Protein AF-A0A930DSC1-F1 (afdb_monomer)

Nearest PDB structures (foldseek):
  4rvc-assembly1_A  TM=8.702E-01  e=3.778E-07  Geobacillus kaustophilus GBlys
  8k1n-assembly1_D  TM=9.259E-01  e=4.477E-06  Mycobacterium tuberculosis H37Rv
  4p33-assembly1_A  TM=8.647E-01  e=2.172E-06  Escherichia coli K-12
  4hlu-assembly2_B  TM=7.152E-01  e=2.306E-06  Thermotoga maritima MSB8
  1ji0-assembly1_A  TM=7.770E-01  e=8.596E-05  Thermotoga maritima

Secondary structure (DSSP, 8-state):
-HHHHHHHHHHH-TTB-HHHHHHHHHHTT--TTS-GGG--HHHHHHHHHHHHHTB--SEEEEESTTTT--HHHHHHHHHHHHHHHHTT-EEEEE-S-GGGTTTT-SEEEEEETTEEEEEEEHHHHHHHH---HHHHHHHHHHHHT-

Foldseek 3Di:
DLQVVLVVLCVVAVQADSVQLVVLLVQVVHDSPDDLVPDDPQNNLSSVLSRQLRGPDQEGEEEASPPPHDPSSLVSSLVSVVVSVVVVHHYHYDHPPQVSPLVPDQWDFDDDPRDTQDIDGSCCCCPVVVDHPVRVNVVSVVVVVD

Mean predicted aligned error: 4.25 Å

Structure (mmCIF, N/CA/C/O backbone):
data_AF-A0A930DSC1-F1
#
_entry.id   AF-A0A930DSC1-F1
#
loop_
_atom_site.group_PDB
_atom_site.id
_atom_site.type_symbol
_atom_site.label_atom_id
_atom_site.label_alt_id
_atom_site.label_comp_id
_atom_site.label_asym_id
_atom_site.label_entity_id
_atom_site.label_seq_id
_atom_site.pdbx_PDB_ins_code
_atom_site.Cartn_x
_atom_site.Cartn_y
_atom_site.Cartn_z
_atom_site.occupancy
_atom_site.B_iso_or_equiv
_atom_site.auth_seq_id
_atom_site.auth_comp_id
_atom_site.auth_asym_id
_atom_site.auth_atom_id
_atom_site.pdbx_PDB_model_num
ATOM 1 N N . THR A 1 1 ? 14.174 -9.035 -17.474 1.00 95.38 1 THR A N 1
ATOM 2 C CA . THR A 1 1 ? 14.417 -7.639 -17.064 1.00 95.38 1 THR A CA 1
ATOM 3 C C . THR A 1 1 ? 13.202 -7.146 -16.302 1.00 95.38 1 THR A C 1
ATOM 5 O O . THR A 1 1 ? 12.234 -7.891 -16.195 1.00 95.38 1 THR A O 1
ATOM 8 N N . VAL A 1 2 ? 13.237 -5.941 -15.733 1.00 96.94 2 VAL A N 1
ATOM 9 C CA . VAL A 1 2 ? 12.046 -5.329 -15.118 1.00 96.94 2 VAL A CA 1
ATOM 10 C C . VAL A 1 2 ? 10.926 -5.175 -16.158 1.00 96.94 2 VAL A C 1
ATOM 12 O O . VAL A 1 2 ? 9.787 -5.516 -15.875 1.00 96.94 2 VAL A O 1
ATOM 15 N N . GLY A 1 3 ? 11.258 -4.808 -17.400 1.00 96.12 3 GLY A N 1
ATOM 16 C CA . GLY A 1 3 ? 10.293 -4.797 -18.506 1.00 96.12 3 GLY A CA 1
ATOM 17 C C . GLY A 1 3 ? 9.667 -6.161 -18.796 1.00 96.12 3 GLY A C 1
ATOM 18 O O . GLY A 1 3 ? 8.448 -6.280 -18.779 1.00 96.12 3 GLY A O 1
ATOM 19 N N . GLU A 1 4 ? 10.491 -7.200 -18.966 1.00 96.44 4 GLU A N 1
ATOM 20 C CA . GLU A 1 4 ? 10.002 -8.573 -19.203 1.00 96.44 4 GLU A CA 1
ATOM 21 C C . GLU A 1 4 ? 9.133 -9.091 -18.045 1.00 96.44 4 GLU A C 1
ATOM 23 O O . GLU A 1 4 ? 8.237 -9.902 -18.259 1.00 96.44 4 GLU A O 1
ATOM 28 N N . PHE A 1 5 ? 9.373 -8.632 -16.809 1.00 96.25 5 PHE A N 1
ATOM 29 C CA . PHE A 1 5 ? 8.498 -8.957 -15.6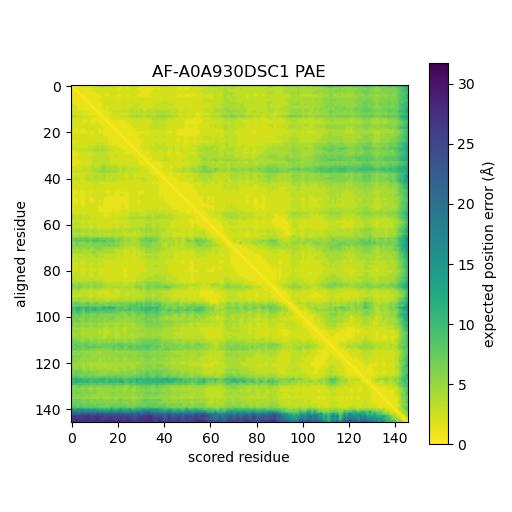83 1.00 96.25 5 PHE A CA 1
ATOM 30 C C . PHE A 1 5 ? 7.100 -8.359 -15.869 1.00 96.25 5 PHE A C 1
ATOM 32 O O . PHE A 1 5 ? 6.125 -9.067 -15.640 1.00 96.25 5 PHE A O 1
ATOM 39 N N . GLY A 1 6 ? 6.989 -7.105 -16.318 1.00 95.94 6 GLY A N 1
ATOM 40 C CA . GLY A 1 6 ? 5.702 -6.493 -16.663 1.00 95.94 6 GLY A CA 1
ATOM 41 C C . GLY A 1 6 ? 4.987 -7.226 -17.802 1.00 95.94 6 GLY A C 1
ATOM 42 O O . GLY A 1 6 ? 3.805 -7.543 -17.678 1.00 95.94 6 GLY A O 1
ATOM 43 N N . GLU A 1 7 ? 5.715 -7.577 -18.867 1.00 95.44 7 GLU A N 1
ATOM 44 C CA . GLU A 1 7 ? 5.176 -8.354 -19.996 1.00 95.44 7 GLU A CA 1
ATOM 45 C C . GLU A 1 7 ? 4.649 -9.722 -19.542 1.00 95.44 7 GLU A C 1
ATOM 47 O O . GLU A 1 7 ? 3.548 -10.125 -19.912 1.00 95.44 7 GLU A O 1
ATOM 52 N N . TYR A 1 8 ? 5.404 -10.418 -18.685 1.00 94.81 8 TYR A N 1
ATOM 53 C CA . TYR A 1 8 ? 4.968 -11.663 -18.058 1.00 94.81 8 TYR A CA 1
ATOM 54 C C . TYR A 1 8 ? 3.736 -11.443 -17.174 1.00 94.81 8 TYR A C 1
ATOM 56 O O . TYR A 1 8 ? 2.770 -12.189 -17.264 1.00 94.81 8 TYR A O 1
ATOM 64 N N . TYR A 1 9 ? 3.720 -10.401 -16.342 1.00 95.44 9 TYR A N 1
ATOM 65 C CA . TYR A 1 9 ? 2.608 -10.108 -15.436 1.00 95.44 9 TYR A CA 1
ATOM 66 C C . TYR A 1 9 ? 1.292 -9.867 -16.200 1.00 95.44 9 TYR A C 1
ATOM 68 O O . TYR A 1 9 ? 0.242 -10.389 -15.812 1.00 95.44 9 TYR A O 1
ATOM 76 N N . LYS A 1 10 ? 1.360 -9.187 -17.352 1.00 96.50 10 LYS A N 1
ATOM 77 C CA . LYS A 1 10 ? 0.227 -8.992 -18.270 1.00 96.50 10 LYS A CA 1
ATOM 78 C C . LYS A 1 10 ? -0.398 -10.300 -18.754 1.00 96.50 10 LYS A C 1
ATOM 80 O O . LYS A 1 10 ? -1.606 -10.348 -18.982 1.00 96.50 10 LYS A O 1
ATOM 85 N N . THR A 1 11 ? 0.378 -11.378 -18.899 1.00 96.75 11 THR A N 1
ATOM 86 C CA . THR A 1 11 ? -0.188 -12.660 -19.350 1.00 96.75 11 THR A CA 1
ATOM 87 C C . THR A 1 11 ? -1.114 -13.292 -18.307 1.00 96.75 11 THR A C 1
ATOM 89 O O . THR A 1 11 ? -1.950 -14.115 -18.669 1.00 96.75 11 THR A O 1
ATOM 92 N N . PHE A 1 12 ? -0.993 -12.912 -17.029 1.00 95.88 12 PHE A N 1
ATOM 93 C CA . PHE A 1 12 ? -1.861 -13.385 -15.939 1.00 95.88 12 PHE A CA 1
ATOM 94 C C . PHE A 1 12 ? -3.048 -12.458 -15.692 1.00 95.88 12 PHE A C 1
ATOM 96 O O . PHE A 1 12 ? -4.128 -12.916 -15.317 1.00 95.88 12 PHE A O 1
ATOM 103 N N . PHE A 1 13 ? -2.855 -11.159 -15.904 1.00 96.31 13 PHE A N 1
ATOM 104 C CA . PHE A 1 13 ? -3.793 -10.127 -15.490 1.00 96.31 13 PHE A CA 1
ATOM 105 C C . PHE A 1 13 ? -4.230 -9.288 -16.686 1.00 96.31 13 PHE A C 1
ATOM 107 O O . PHE A 1 13 ? -3.521 -8.397 -17.143 1.00 96.31 13 PHE A O 1
ATOM 114 N N . LYS A 1 14 ? -5.437 -9.572 -17.192 1.00 94.81 14 LYS A N 1
ATOM 115 C CA . LYS A 1 14 ? -6.034 -8.844 -18.328 1.00 94.81 14 LYS A CA 1
ATOM 116 C C . LYS A 1 14 ? -6.291 -7.365 -18.029 1.00 94.81 14 LYS A C 1
ATOM 118 O O . LYS A 1 14 ? -6.417 -6.582 -18.960 1.00 94.81 14 LYS A O 1
ATOM 123 N N . ASP A 1 15 ? -6.402 -7.023 -16.750 1.00 95.69 15 ASP A N 1
ATOM 124 C CA . ASP A 1 15 ? -6.607 -5.677 -16.220 1.00 95.69 15 ASP A CA 1
ATOM 125 C C . ASP A 1 15 ? -5.286 -4.944 -15.931 1.00 95.69 15 ASP A C 1
ATOM 127 O O . ASP A 1 15 ? -5.297 -3.896 -15.300 1.00 95.69 15 ASP A O 1
ATOM 131 N N . PHE A 1 16 ? -4.133 -5.488 -16.325 1.00 97.88 16 PHE A N 1
ATOM 132 C CA . PHE A 1 16 ? -2.840 -4.856 -16.085 1.00 97.88 16 PHE A CA 1
ATOM 133 C C . PHE A 1 16 ? -2.565 -3.698 -17.055 1.00 97.88 16 PHE A C 1
ATOM 135 O O . PHE A 1 16 ? -2.496 -3.903 -18.269 1.00 97.88 16 PHE A O 1
ATOM 142 N N . ASP A 1 17 ? -2.340 -2.500 -16.511 1.00 96.75 17 ASP A N 1
ATOM 143 C CA . ASP A 1 17 ? -1.937 -1.315 -17.268 1.00 96.75 17 ASP A CA 1
ATOM 144 C C . ASP A 1 17 ? -0.402 -1.212 -17.346 1.00 96.75 17 ASP A C 1
ATOM 146 O O . ASP A 1 17 ? 0.284 -0.769 -16.419 1.00 96.75 17 ASP A O 1
ATOM 150 N N . GLU A 1 18 ? 0.154 -1.608 -18.492 1.00 96.50 18 GLU A N 1
ATOM 151 C CA . GLU A 1 18 ? 1.595 -1.535 -18.762 1.00 96.50 18 GLU A CA 1
ATOM 152 C C . GLU A 1 18 ? 2.142 -0.104 -18.775 1.00 96.50 18 GLU A C 1
ATOM 154 O O . GLU A 1 18 ? 3.306 0.114 -18.423 1.00 96.50 18 GLU A O 1
ATOM 159 N N . ILE A 1 19 ? 1.331 0.875 -19.187 1.00 96.00 19 ILE A N 1
ATOM 160 C CA . ILE A 1 19 ? 1.744 2.279 -19.255 1.00 96.00 19 ILE A CA 1
ATOM 161 C C . ILE A 1 19 ? 1.908 2.804 -17.830 1.00 96.00 19 ILE A C 1
ATOM 163 O O . ILE A 1 19 ? 2.932 3.415 -17.505 1.00 96.00 19 ILE A O 1
ATOM 167 N N . ARG A 1 20 ? 0.941 2.502 -16.958 1.00 95.88 20 ARG A N 1
ATOM 168 C CA . ARG A 1 20 ? 0.990 2.863 -15.538 1.00 95.88 20 ARG A CA 1
ATOM 169 C C . ARG A 1 20 ? 2.124 2.160 -14.806 1.00 95.88 20 ARG A C 1
ATOM 171 O O . ARG A 1 20 ? 2.897 2.823 -14.113 1.00 95.88 20 ARG A O 1
ATOM 178 N N . TYR A 1 21 ? 2.297 0.857 -15.036 1.00 97.56 21 TYR A N 1
ATOM 179 C CA . TYR A 1 21 ? 3.433 0.100 -14.510 1.00 97.56 21 TYR A CA 1
ATOM 180 C C . TYR A 1 21 ? 4.767 0.753 -14.884 1.00 97.56 21 TYR A C 1
ATOM 182 O O . TYR A 1 21 ? 5.626 0.965 -14.023 1.00 97.56 21 TYR A O 1
ATOM 190 N N . LYS A 1 22 ? 4.923 1.129 -16.160 1.00 96.19 22 LYS A N 1
ATOM 191 C CA . LYS A 1 22 ? 6.126 1.806 -16.636 1.00 96.19 22 LYS A CA 1
ATOM 192 C C . LYS A 1 22 ? 6.371 3.134 -15.944 1.00 96.19 22 LYS A C 1
ATOM 194 O O . LYS A 1 22 ? 7.478 3.347 -15.450 1.00 96.19 22 LYS A O 1
ATOM 199 N N . SER A 1 23 ? 5.346 3.977 -15.854 1.00 95.12 23 SER A N 1
ATOM 200 C CA . SER A 1 23 ? 5.454 5.267 -15.174 1.00 95.12 23 SER A CA 1
ATOM 201 C C . SER A 1 23 ? 5.939 5.107 -13.733 1.00 95.12 23 SER A C 1
ATOM 203 O O . SER A 1 23 ? 6.856 5.803 -13.304 1.00 95.12 23 SER A O 1
ATOM 205 N N . TRP A 1 24 ? 5.381 4.165 -12.981 1.00 94.94 24 TRP A N 1
ATOM 206 C CA . TRP A 1 24 ? 5.722 4.014 -11.570 1.00 94.94 24 TRP A CA 1
ATOM 207 C C . TRP A 1 24 ? 7.085 3.380 -11.313 1.00 94.94 24 TRP A C 1
ATOM 209 O O . TRP A 1 24 ? 7.811 3.827 -10.425 1.00 94.94 24 TRP A O 1
ATOM 219 N N . VAL A 1 25 ? 7.488 2.396 -12.115 1.00 94.88 25 VAL A N 1
ATOM 220 C CA . VAL A 1 25 ? 8.851 1.851 -12.047 1.00 94.88 25 VAL A CA 1
ATOM 221 C C . VAL A 1 25 ? 9.894 2.939 -12.350 1.00 94.88 25 VAL A C 1
ATOM 223 O O . VAL A 1 25 ? 10.943 2.990 -11.701 1.00 94.88 25 VAL A O 1
ATOM 226 N N . GLU A 1 26 ? 9.596 3.850 -13.283 1.00 92.44 26 GLU A N 1
ATOM 227 C CA . GLU A 1 26 ? 10.442 5.015 -13.567 1.00 92.44 26 GLU A CA 1
ATOM 228 C C . GLU A 1 26 ? 10.492 6.001 -12.387 1.00 92.44 26 GLU A C 1
ATOM 230 O O . GLU A 1 26 ? 11.585 6.451 -12.032 1.00 92.44 26 GLU A O 1
ATOM 235 N N . ARG A 1 27 ? 9.363 6.281 -11.713 1.00 90.94 27 ARG A N 1
ATOM 236 C CA . ARG A 1 27 ? 9.326 7.114 -10.486 1.00 90.94 27 ARG A CA 1
ATOM 237 C C . ARG A 1 27 ? 10.184 6.537 -9.360 1.00 90.94 27 ARG A C 1
ATOM 239 O O . ARG A 1 27 ? 10.883 7.273 -8.668 1.00 90.94 27 ARG A O 1
ATOM 246 N N . MET A 1 28 ? 10.232 5.210 -9.252 1.00 89.94 28 MET A N 1
ATOM 247 C CA . MET A 1 28 ? 11.109 4.493 -8.318 1.00 89.94 28 MET A CA 1
ATOM 248 C C . MET A 1 28 ? 12.589 4.485 -8.725 1.00 89.94 28 MET A C 1
ATOM 250 O O . MET A 1 28 ? 13.412 3.897 -8.019 1.00 89.94 28 MET A O 1
ATOM 254 N N . LYS A 1 29 ? 12.943 5.125 -9.847 1.00 91.25 29 LYS A N 1
ATOM 255 C CA . LYS A 1 29 ? 14.304 5.209 -10.399 1.00 91.25 29 LYS A CA 1
ATOM 256 C C . LYS A 1 29 ? 14.906 3.835 -10.714 1.00 91.25 29 LYS A C 1
ATOM 258 O O . LYS A 1 29 ? 16.118 3.649 -10.608 1.00 91.25 29 LYS A O 1
ATOM 263 N N . ILE A 1 30 ? 14.075 2.870 -11.119 1.00 93.19 30 ILE A N 1
ATOM 264 C CA . ILE A 1 30 ? 14.516 1.526 -11.510 1.00 93.19 30 ILE A CA 1
ATOM 265 C C . ILE A 1 30 ? 14.513 1.428 -13.044 1.00 93.19 30 ILE A C 1
ATOM 267 O O . ILE A 1 30 ? 13.448 1.460 -13.659 1.00 93.19 30 ILE A O 1
ATOM 271 N N . PRO A 1 31 ? 15.674 1.277 -13.710 1.00 94.44 31 PRO A N 1
ATOM 272 C CA . PRO A 1 31 ? 15.703 1.168 -15.166 1.00 94.44 31 PRO A CA 1
ATOM 273 C C . PRO A 1 31 ? 15.014 -0.113 -15.657 1.00 94.44 31 PRO A C 1
ATOM 275 O O . PRO A 1 31 ? 15.341 -1.210 -15.203 1.00 94.44 31 PRO A O 1
ATOM 278 N N . PHE A 1 32 ? 14.147 0.000 -16.667 1.00 95.06 32 PHE A N 1
ATOM 279 C CA . PHE A 1 32 ? 13.398 -1.126 -17.255 1.00 95.06 32 PHE A CA 1
ATOM 280 C C . PHE A 1 32 ? 14.270 -2.281 -17.759 1.00 95.06 32 PHE A C 1
ATOM 282 O O . PHE A 1 32 ? 13.879 -3.448 -17.708 1.00 95.06 32 PHE A O 1
ATOM 289 N N . ARG A 1 33 ? 15.472 -1.956 -18.243 1.00 95.44 33 ARG A N 1
ATOM 290 C CA . ARG A 1 33 ? 16.435 -2.931 -18.772 1.00 95.44 33 ARG A CA 1
ATOM 291 C C . ARG A 1 33 ? 17.193 -3.688 -17.682 1.00 95.44 33 ARG A C 1
ATOM 293 O O . ARG A 1 33 ? 17.911 -4.631 -18.002 1.00 95.44 33 ARG A O 1
ATOM 300 N N . THR A 1 34 ? 17.041 -3.305 -16.415 1.00 96.31 34 THR A N 1
ATOM 301 C CA . THR A 1 34 ? 17.719 -3.971 -15.299 1.00 96.31 34 THR A CA 1
ATOM 302 C C . THR A 1 34 ? 17.284 -5.439 -15.243 1.00 96.31 34 THR A C 1
ATOM 304 O O . THR A 1 34 ? 16.081 -5.724 -15.253 1.00 96.31 34 THR A O 1
ATOM 307 N N . PRO A 1 35 ? 18.215 -6.409 -15.219 1.00 96.06 35 PRO A N 1
ATOM 308 C CA . PRO A 1 35 ? 17.866 -7.808 -15.012 1.00 96.06 35 PRO A CA 1
ATOM 309 C C . PRO A 1 35 ? 17.183 -7.999 -13.654 1.00 96.06 35 PRO A C 1
ATOM 311 O O . PRO A 1 35 ? 17.678 -7.534 -12.635 1.00 96.06 35 PRO A O 1
ATOM 314 N N . PHE A 1 36 ? 16.073 -8.735 -13.614 1.00 91.81 36 PHE A N 1
ATOM 315 C CA . PHE A 1 36 ? 15.312 -8.919 -12.372 1.00 91.81 36 PHE A CA 1
ATOM 316 C C . PHE A 1 36 ? 16.152 -9.594 -11.269 1.00 91.81 36 PHE A C 1
ATOM 318 O O . PHE A 1 36 ? 16.075 -9.240 -10.101 1.00 91.81 36 PHE A O 1
ATOM 325 N N . LYS A 1 37 ? 17.050 -10.506 -11.665 1.00 92.75 37 LYS A N 1
ATOM 326 C CA . LYS A 1 37 ? 17.967 -11.239 -10.777 1.00 92.75 37 LYS A CA 1
ATOM 327 C C . LYS A 1 37 ? 19.000 -10.380 -10.033 1.00 92.75 37 LYS A C 1
ATOM 329 O O . LYS A 1 37 ? 19.645 -10.899 -9.133 1.00 92.75 37 LYS A O 1
ATOM 334 N N . VAL A 1 38 ? 19.228 -9.132 -10.455 1.00 94.81 38 VAL A N 1
ATOM 335 C CA . VAL A 1 38 ? 20.204 -8.231 -9.806 1.00 94.81 38 VAL A CA 1
ATOM 336 C C . VAL A 1 38 ? 19.537 -7.178 -8.923 1.00 94.81 38 VAL A C 1
ATOM 338 O O . VAL A 1 38 ? 20.228 -6.340 -8.351 1.00 94.81 38 VAL A O 1
ATOM 341 N N . LEU A 1 39 ? 18.204 -7.191 -8.831 1.00 93.00 39 LEU A N 1
ATOM 342 C CA . LEU A 1 39 ? 17.478 -6.301 -7.935 1.00 93.00 39 LEU A CA 1
ATOM 343 C C . LEU A 1 39 ? 17.811 -6.668 -6.486 1.00 93.00 39 LEU A C 1
ATOM 345 O O . LEU A 1 39 ? 17.817 -7.843 -6.118 1.00 93.00 39 LEU A O 1
ATOM 349 N N . SER A 1 40 ? 18.060 -5.658 -5.652 1.00 90.94 40 SER A N 1
ATOM 350 C CA . SER A 1 40 ? 18.042 -5.863 -4.204 1.00 90.94 40 SER A CA 1
ATOM 351 C C . SER A 1 40 ? 16.634 -6.266 -3.753 1.00 90.94 40 SER A C 1
ATOM 353 O O . SER A 1 40 ? 15.656 -6.021 -4.462 1.00 90.94 40 SER A O 1
ATOM 355 N N . SER A 1 41 ? 16.503 -6.826 -2.550 1.00 88.75 41 SER A N 1
ATOM 356 C CA . SER A 1 41 ? 15.195 -7.170 -1.972 1.00 88.75 41 SER A CA 1
ATOM 357 C C . SER A 1 41 ? 14.221 -5.983 -1.962 1.00 88.75 41 SER A C 1
ATOM 359 O O . SER A 1 41 ? 13.056 -6.130 -2.326 1.00 88.75 41 SER A O 1
ATOM 361 N N . GLY A 1 42 ? 14.709 -4.785 -1.625 1.00 87.75 42 GLY A N 1
ATOM 362 C CA . GLY A 1 42 ? 13.912 -3.558 -1.658 1.00 87.75 42 GLY A CA 1
ATOM 363 C C . GLY A 1 42 ? 13.499 -3.146 -3.075 1.00 87.75 42 GLY A C 1
ATOM 364 O O . GLY A 1 42 ? 12.368 -2.717 -3.281 1.00 87.75 42 GLY A O 1
ATOM 365 N N . MET A 1 43 ? 14.379 -3.297 -4.072 1.00 91.69 43 MET A N 1
ATOM 366 C CA . MET A 1 43 ? 14.040 -3.010 -5.474 1.00 91.69 43 MET A CA 1
ATOM 367 C C . MET A 1 43 ? 13.044 -4.025 -6.048 1.00 91.69 43 MET A C 1
ATOM 369 O O . MET A 1 43 ? 12.131 -3.628 -6.765 1.00 91.69 43 MET A O 1
ATOM 373 N N . ASP A 1 44 ? 13.189 -5.311 -5.721 1.00 92.56 44 ASP A N 1
ATOM 374 C CA . ASP A 1 44 ? 12.228 -6.352 -6.100 1.00 92.56 44 ASP A CA 1
ATOM 375 C C . ASP A 1 44 ? 10.837 -6.035 -5.532 1.00 92.56 44 ASP A C 1
ATOM 377 O O . ASP A 1 44 ? 9.854 -5.962 -6.273 1.00 92.56 44 ASP A O 1
ATOM 381 N N . LYS A 1 45 ? 10.758 -5.727 -4.229 1.00 91.38 45 LYS A N 1
ATOM 382 C CA . LYS A 1 45 ? 9.498 -5.329 -3.588 1.00 91.38 45 LYS A CA 1
ATOM 383 C C . LYS A 1 45 ? 8.872 -4.108 -4.268 1.00 91.38 45 LYS A C 1
ATOM 385 O O . LYS A 1 45 ? 7.693 -4.153 -4.608 1.00 91.38 45 LYS A O 1
ATOM 390 N N . LYS A 1 46 ? 9.657 -3.059 -4.532 1.00 92.25 46 LYS A N 1
ATOM 391 C CA . LYS A 1 46 ? 9.223 -1.859 -5.269 1.00 92.25 46 LYS A CA 1
ATOM 392 C C . LYS A 1 46 ? 8.585 -2.207 -6.619 1.00 92.25 46 LYS A C 1
ATOM 394 O O . LYS A 1 46 ? 7.458 -1.799 -6.892 1.00 92.25 46 LYS A O 1
ATOM 399 N N . VAL A 1 47 ? 9.262 -3.025 -7.429 1.00 94.88 47 VAL A N 1
ATOM 400 C CA . VAL A 1 47 ? 8.755 -3.459 -8.742 1.00 94.88 47 VAL A CA 1
ATOM 401 C C . VAL A 1 47 ? 7.445 -4.241 -8.613 1.00 94.88 47 VAL A C 1
ATOM 403 O O . VAL A 1 47 ? 6.530 -4.034 -9.410 1.00 94.88 47 VAL A O 1
ATOM 406 N N . ARG A 1 48 ? 7.325 -5.117 -7.611 1.00 94.25 48 ARG A N 1
ATOM 407 C CA . ARG A 1 48 ? 6.097 -5.891 -7.368 1.00 94.25 48 ARG A CA 1
ATOM 408 C C . ARG A 1 48 ? 4.936 -5.017 -6.911 1.00 94.25 48 ARG A C 1
ATOM 410 O O . ARG A 1 48 ? 3.833 -5.203 -7.408 1.00 94.25 48 ARG A O 1
ATOM 417 N N . VAL A 1 49 ? 5.175 -4.059 -6.014 1.00 94.94 49 VAL A N 1
ATOM 418 C CA . VAL A 1 49 ? 4.152 -3.094 -5.580 1.00 94.94 49 VAL A CA 1
ATOM 419 C C . VAL A 1 49 ? 3.663 -2.276 -6.774 1.00 94.94 49 VAL A C 1
ATOM 421 O O . VAL A 1 49 ? 2.456 -2.199 -6.995 1.00 94.94 49 VAL A O 1
ATOM 424 N N . ALA A 1 50 ? 4.581 -1.760 -7.598 1.00 95.56 50 ALA A N 1
ATOM 425 C CA . ALA A 1 50 ? 4.229 -1.040 -8.820 1.00 95.56 50 ALA A CA 1
ATOM 426 C C . ALA A 1 50 ? 3.401 -1.909 -9.784 1.00 95.56 50 ALA A C 1
ATOM 428 O O . ALA A 1 50 ? 2.412 -1.439 -10.337 1.00 95.56 50 ALA A O 1
ATOM 429 N N . ALA A 1 51 ? 3.757 -3.184 -9.967 1.00 96.25 51 ALA A N 1
ATOM 430 C CA . ALA A 1 51 ? 2.988 -4.083 -10.826 1.00 96.25 51 ALA A CA 1
ATOM 431 C C . ALA A 1 51 ? 1.583 -4.379 -10.276 1.00 96.25 51 ALA A C 1
ATOM 433 O O . ALA A 1 51 ? 0.611 -4.344 -11.028 1.00 96.25 51 ALA A O 1
ATOM 434 N N . THR A 1 52 ? 1.456 -4.625 -8.970 1.00 95.94 52 THR A N 1
ATOM 435 C CA . THR A 1 52 ? 0.162 -4.888 -8.326 1.00 95.94 52 THR A CA 1
ATOM 436 C C . THR A 1 52 ? -0.764 -3.682 -8.426 1.00 95.94 52 THR A C 1
ATOM 438 O O . THR A 1 52 ? -1.906 -3.826 -8.854 1.00 95.94 52 THR A O 1
ATOM 441 N N . LEU A 1 53 ? -0.273 -2.490 -8.082 1.00 95.75 53 LEU A N 1
ATOM 442 C CA . LEU A 1 53 ? -1.064 -1.261 -8.135 1.00 95.75 53 LEU A CA 1
ATOM 443 C C . LEU A 1 53 ? -1.496 -0.919 -9.579 1.00 95.75 53 LEU A C 1
ATOM 445 O O . LEU A 1 53 ? -2.483 -0.211 -9.779 1.00 95.75 53 LEU A O 1
ATOM 449 N N . ALA A 1 54 ? -0.760 -1.403 -10.594 1.00 96.62 54 ALA A N 1
ATOM 450 C CA . ALA A 1 54 ? -0.955 -0.991 -11.986 1.00 96.62 54 ALA A CA 1
ATOM 451 C C . ALA A 1 54 ? -2.130 -1.738 -12.614 1.00 96.62 54 ALA A C 1
ATOM 453 O O . ALA A 1 54 ? -2.563 -1.430 -13.718 1.00 96.62 54 ALA A O 1
ATOM 454 N N . ARG A 1 55 ? -2.677 -2.716 -11.897 1.00 96.19 55 ARG A N 1
ATOM 455 C CA . ARG A 1 55 ? -3.889 -3.413 -12.289 1.00 96.19 55 ARG A CA 1
ATOM 456 C C . ARG A 1 55 ? -5.115 -2.556 -12.051 1.00 96.19 55 ARG A C 1
ATOM 458 O O . ARG A 1 55 ? -5.273 -1.991 -10.975 1.00 96.19 55 ARG A O 1
ATOM 465 N N . GLU A 1 56 ? -6.050 -2.574 -12.986 1.00 94.94 56 GLU A N 1
ATOM 466 C CA . GLU A 1 56 ? -7.399 -2.023 -12.848 1.00 94.94 56 GLU A CA 1
ATOM 467 C C . GLU A 1 56 ? -8.336 -2.929 -12.033 1.00 94.94 56 GLU A C 1
ATOM 469 O O . GLU A 1 56 ? -9.512 -3.117 -12.349 1.00 94.94 56 GLU A O 1
ATOM 474 N N . ALA A 1 57 ? -7.813 -3.502 -10.950 1.00 95.25 57 ALA A N 1
ATOM 475 C CA . ALA A 1 57 ? -8.591 -4.326 -10.044 1.00 95.25 57 ALA A CA 1
ATOM 476 C C . ALA A 1 57 ? -9.477 -3.449 -9.146 1.00 95.25 57 ALA A C 1
ATOM 478 O O . ALA A 1 57 ? -9.048 -2.415 -8.635 1.00 95.25 57 ALA A O 1
ATOM 479 N N . LYS A 1 58 ? -10.711 -3.904 -8.893 1.00 94.31 58 LYS A N 1
ATOM 480 C CA . LYS A 1 58 ? -11.639 -3.239 -7.957 1.00 94.31 58 LYS A CA 1
ATOM 481 C C . LYS A 1 58 ? -11.139 -3.277 -6.511 1.00 94.31 58 LYS A C 1
ATOM 483 O O . LYS A 1 58 ? -11.406 -2.356 -5.748 1.00 94.31 58 LYS A O 1
ATOM 488 N N . VAL A 1 59 ? -10.449 -4.362 -6.153 1.00 96.44 59 VAL A N 1
ATOM 489 C CA . VAL A 1 59 ? -9.878 -4.596 -4.825 1.00 96.44 59 VAL A CA 1
ATOM 490 C C . VAL A 1 59 ? -8.430 -5.039 -4.987 1.00 96.44 59 VAL A C 1
ATOM 492 O O . VAL A 1 59 ? -8.150 -5.993 -5.717 1.00 96.44 59 VAL A O 1
ATOM 495 N N . LEU A 1 60 ? -7.524 -4.354 -4.298 1.00 96.81 60 LEU A N 1
ATOM 496 C CA . LEU A 1 60 ? -6.096 -4.647 -4.255 1.00 96.81 60 LEU A CA 1
ATOM 497 C C . LEU A 1 60 ? -5.704 -5.033 -2.831 1.00 96.81 60 LEU A C 1
ATOM 499 O O . LEU A 1 60 ? -6.152 -4.408 -1.874 1.00 96.81 60 LEU A O 1
ATOM 503 N N . ILE A 1 61 ? -4.862 -6.057 -2.698 1.00 96.00 61 ILE A N 1
ATOM 504 C CA . ILE A 1 61 ? -4.328 -6.502 -1.409 1.00 96.00 61 ILE A CA 1
ATOM 505 C C . ILE A 1 61 ? -2.820 -6.284 -1.421 1.00 96.00 61 ILE A C 1
ATOM 507 O O . ILE A 1 61 ? -2.135 -6.760 -2.331 1.00 96.00 61 ILE A O 1
ATOM 511 N N . LEU A 1 62 ? -2.312 -5.568 -0.423 1.00 95.00 62 LEU A N 1
ATOM 512 C CA . LEU A 1 62 ? -0.894 -5.273 -0.258 1.00 95.00 62 LEU A CA 1
ATOM 513 C C . LEU A 1 62 ? -0.414 -5.830 1.078 1.00 95.00 62 LEU A C 1
ATOM 515 O O . LEU A 1 62 ? -0.845 -5.375 2.133 1.00 95.00 62 LEU A O 1
ATOM 519 N N . ASP A 1 63 ? 0.492 -6.802 1.025 1.00 92.75 63 ASP A N 1
ATOM 520 C CA . ASP A 1 63 ? 1.101 -7.352 2.231 1.00 92.75 63 ASP A CA 1
ATOM 521 C C . ASP A 1 63 ? 2.401 -6.610 2.561 1.00 92.75 63 ASP A C 1
ATOM 523 O O . ASP A 1 63 ? 3.374 -6.679 1.801 1.00 92.75 63 ASP A O 1
ATOM 527 N N . GLU A 1 64 ? 2.405 -5.868 3.668 1.00 91.69 64 GLU A N 1
ATOM 528 C CA . GLU A 1 64 ? 3.561 -5.132 4.189 1.00 91.69 64 GLU A CA 1
ATOM 529 C C . GLU A 1 64 ? 4.299 -4.291 3.119 1.00 91.69 64 GLU A C 1
ATOM 531 O O . GLU A 1 64 ? 5.518 -4.455 2.918 1.00 91.69 64 GLU A O 1
ATOM 536 N N . PRO A 1 65 ? 3.604 -3.386 2.392 1.00 92.12 65 PRO A N 1
ATOM 537 C CA . PRO A 1 65 ? 4.168 -2.709 1.221 1.00 92.12 65 PRO A CA 1
ATOM 538 C C . PRO A 1 65 ? 5.353 -1.789 1.560 1.00 92.12 65 PRO A C 1
ATOM 540 O O . PRO A 1 65 ? 6.227 -1.586 0.718 1.00 92.12 65 PRO A O 1
ATOM 543 N N . PHE A 1 66 ? 5.437 -1.300 2.800 1.00 90.00 66 PHE A N 1
ATOM 544 C CA . PHE A 1 66 ? 6.492 -0.395 3.276 1.00 90.00 66 PHE A CA 1
ATOM 545 C C . PHE A 1 66 ? 7.694 -1.114 3.910 1.00 90.00 66 PHE A C 1
ATOM 547 O O . PHE A 1 66 ? 8.749 -0.515 4.144 1.00 90.00 66 PHE A O 1
ATOM 554 N N . ASN A 1 67 ? 7.568 -2.410 4.205 1.00 87.38 67 ASN A N 1
ATOM 555 C CA . ASN A 1 67 ? 8.607 -3.135 4.926 1.00 87.38 67 ASN A CA 1
ATOM 556 C C . ASN A 1 67 ? 9.844 -3.377 4.042 1.00 87.38 67 ASN A C 1
ATOM 558 O O . ASN A 1 67 ? 9.728 -3.923 2.942 1.00 87.38 67 ASN A O 1
ATOM 562 N N . GLY A 1 68 ? 11.037 -3.033 4.532 1.00 83.50 68 GLY A N 1
ATOM 563 C CA . GLY A 1 68 ? 12.301 -3.256 3.821 1.00 83.50 68 GLY A CA 1
ATOM 564 C C . GLY A 1 68 ? 12.566 -2.303 2.648 1.00 83.50 68 GLY A C 1
ATOM 565 O O . GLY A 1 68 ? 13.457 -2.576 1.842 1.00 83.50 68 GLY A O 1
ATOM 566 N N . VAL A 1 69 ? 11.816 -1.199 2.541 1.00 85.75 69 VAL A N 1
ATOM 567 C CA . VAL A 1 69 ? 12.095 -0.105 1.596 1.00 85.75 69 VAL A CA 1
ATOM 568 C C . VAL A 1 69 ? 12.623 1.140 2.320 1.00 85.75 69 VAL A C 1
ATOM 570 O O . VAL A 1 69 ? 12.274 1.395 3.476 1.00 85.75 69 VAL A O 1
ATOM 573 N N . ASP A 1 70 ? 13.493 1.892 1.642 1.00 87.31 70 ASP A N 1
ATOM 574 C CA . ASP A 1 70 ? 14.033 3.171 2.116 1.00 87.31 70 ASP A CA 1
ATOM 575 C C . ASP A 1 70 ? 12.971 4.286 2.141 1.00 87.31 70 ASP A C 1
ATOM 577 O O . ASP A 1 70 ? 11.936 4.172 1.487 1.00 87.31 70 ASP A O 1
ATOM 581 N N . LEU A 1 71 ? 13.246 5.369 2.879 1.00 87.38 71 LEU A N 1
ATOM 582 C CA . LEU A 1 71 ? 12.310 6.477 3.114 1.00 87.38 71 LEU A CA 1
ATOM 583 C C . LEU A 1 71 ? 11.736 7.067 1.816 1.00 87.38 71 LEU A C 1
ATOM 585 O O . LEU A 1 71 ? 10.523 7.161 1.674 1.00 87.38 71 LEU A O 1
ATOM 589 N N . LEU A 1 72 ? 12.593 7.385 0.838 1.00 87.50 72 LEU A N 1
ATOM 590 C CA . LEU A 1 72 ? 12.151 7.975 -0.433 1.00 87.50 72 LEU A CA 1
ATOM 591 C C . LEU A 1 72 ? 11.216 7.036 -1.198 1.00 87.50 72 LEU A C 1
ATOM 593 O O . LEU A 1 72 ? 10.291 7.471 -1.874 1.00 87.50 72 LEU A O 1
ATOM 597 N N . ALA A 1 73 ? 11.451 5.730 -1.109 1.00 86.25 73 ALA A N 1
ATOM 598 C CA . ALA A 1 73 ? 10.584 4.757 -1.748 1.00 86.25 73 ALA A CA 1
ATOM 599 C C . ALA A 1 73 ? 9.249 4.561 -1.032 1.00 86.25 73 ALA A C 1
ATOM 601 O O . ALA A 1 73 ? 8.273 4.237 -1.704 1.00 86.25 73 ALA A O 1
ATOM 602 N N . ARG A 1 74 ? 9.191 4.744 0.292 1.00 89.69 74 ARG A N 1
ATOM 603 C CA . ARG A 1 74 ? 7.921 4.727 1.032 1.00 89.69 74 ARG A CA 1
ATOM 604 C C . ARG A 1 74 ? 7.019 5.861 0.579 1.00 89.69 74 ARG A C 1
ATOM 606 O O . ARG A 1 74 ? 5.884 5.583 0.218 1.00 89.69 74 ARG A O 1
ATOM 613 N N . GLU A 1 75 ? 7.563 7.073 0.478 1.00 90.00 75 GLU A N 1
ATOM 614 C CA . GLU A 1 75 ? 6.831 8.243 -0.024 1.00 90.00 75 GLU A CA 1
ATOM 615 C C . GLU A 1 75 ? 6.274 8.004 -1.436 1.00 90.00 75 GLU A C 1
ATOM 617 O O . GLU A 1 75 ? 5.140 8.361 -1.741 1.00 90.00 75 GLU A O 1
ATOM 622 N N . GLU A 1 76 ? 7.050 7.373 -2.324 1.00 91.06 76 GLU A N 1
ATOM 623 C CA . GLU A 1 76 ? 6.557 7.033 -3.664 1.00 91.06 76 GLU A CA 1
ATOM 624 C C . GLU A 1 76 ? 5.478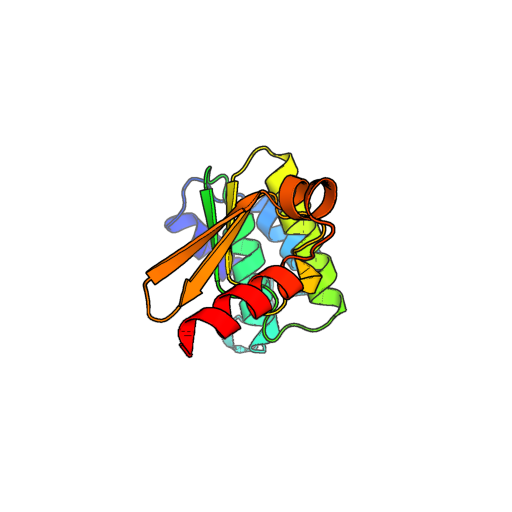 5.940 -3.632 1.00 91.06 76 GLU A C 1
ATOM 626 O O . GLU A 1 76 ? 4.508 6.019 -4.384 1.00 91.06 76 GLU A O 1
ATOM 631 N N . ILE A 1 77 ? 5.602 4.937 -2.755 1.00 92.69 77 ILE A N 1
ATOM 632 C CA . ILE A 1 77 ? 4.567 3.908 -2.568 1.00 92.69 77 ILE A CA 1
ATOM 633 C C . ILE A 1 77 ? 3.273 4.517 -2.033 1.00 92.69 77 ILE A C 1
ATOM 635 O O . ILE A 1 77 ? 2.207 4.222 -2.572 1.00 92.69 77 ILE A O 1
ATOM 639 N N . GLU A 1 78 ? 3.366 5.393 -1.039 1.00 93.12 78 GLU A N 1
ATOM 640 C CA . GLU A 1 78 ? 2.237 6.139 -0.491 1.00 93.12 78 GLU A CA 1
ATOM 641 C C . GLU A 1 78 ? 1.524 6.943 -1.586 1.00 93.12 78 GLU A C 1
ATOM 643 O O . GLU A 1 78 ? 0.319 6.790 -1.776 1.00 93.12 78 GLU A O 1
ATOM 648 N N . LYS A 1 79 ? 2.263 7.718 -2.393 1.00 93.38 79 LYS A N 1
ATOM 649 C CA . LYS A 1 79 ? 1.679 8.479 -3.513 1.00 93.38 79 LYS A CA 1
ATOM 650 C C . LYS A 1 79 ? 0.927 7.585 -4.494 1.00 93.38 79 LYS A C 1
ATOM 652 O O . LYS A 1 79 ? -0.176 7.931 -4.905 1.00 93.38 79 LYS A O 1
ATOM 657 N N . MET A 1 80 ? 1.487 6.431 -4.863 1.00 94.19 80 MET A N 1
ATOM 658 C CA . MET A 1 80 ? 0.791 5.499 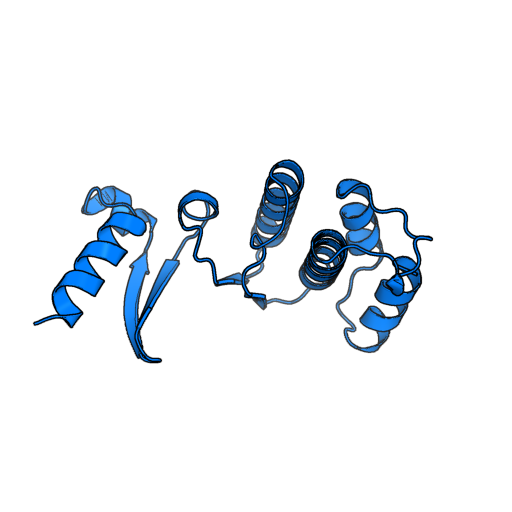-5.757 1.00 94.19 80 MET A CA 1
ATOM 659 C C . MET A 1 80 ? -0.474 4.917 -5.116 1.00 94.19 80 MET A C 1
ATOM 661 O O . MET A 1 80 ? -1.479 4.763 -5.804 1.00 94.19 80 MET A O 1
ATOM 665 N N . ILE A 1 81 ? -0.438 4.586 -3.821 1.00 94.69 81 ILE A N 1
ATOM 666 C CA . ILE A 1 81 ? -1.609 4.107 -3.072 1.00 94.69 81 ILE A CA 1
ATOM 667 C C . ILE A 1 81 ? -2.709 5.171 -3.103 1.00 94.69 81 ILE A C 1
ATOM 669 O O . ILE A 1 81 ? -3.837 4.860 -3.480 1.00 94.69 81 ILE A O 1
ATOM 673 N N . LEU A 1 82 ? -2.371 6.428 -2.804 1.00 94.31 82 LEU A N 1
ATOM 674 C CA . LEU A 1 82 ? -3.306 7.554 -2.839 1.00 94.31 82 LEU A CA 1
ATOM 675 C C . LEU A 1 82 ? -3.886 7.788 -4.244 1.00 94.31 82 LEU A C 1
ATOM 677 O O . LEU A 1 82 ? -5.093 7.982 -4.382 1.00 94.31 82 LEU A O 1
ATOM 681 N N . GLU A 1 83 ? -3.062 7.711 -5.296 1.00 94.62 83 GLU A N 1
ATOM 682 C CA . GLU A 1 83 ? -3.524 7.791 -6.692 1.00 94.62 83 GLU A CA 1
ATOM 683 C C . GLU A 1 83 ? -4.539 6.681 -7.006 1.00 94.62 83 GLU A C 1
ATOM 685 O O . GLU A 1 83 ? -5.616 6.945 -7.538 1.00 94.62 83 GLU A O 1
ATOM 690 N N . VAL A 1 84 ? -4.232 5.439 -6.635 1.00 94.3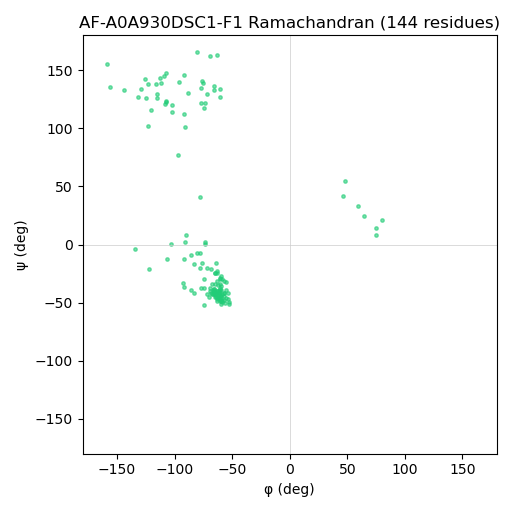1 84 VAL A N 1
ATOM 691 C CA . VAL A 1 84 ? -5.109 4.281 -6.866 1.00 94.31 84 VAL A CA 1
ATOM 692 C C . VAL A 1 84 ? -6.410 4.387 -6.068 1.00 94.31 84 VAL A C 1
ATOM 694 O O . VAL A 1 84 ? -7.470 4.043 -6.590 1.00 94.31 84 VAL A O 1
ATOM 697 N N . MET A 1 85 ? -6.362 4.891 -4.833 1.00 92.25 85 MET A N 1
ATOM 698 C CA . MET A 1 85 ? -7.563 5.170 -4.039 1.00 92.25 85 MET A CA 1
ATOM 699 C C . MET A 1 85 ? -8.430 6.247 -4.695 1.00 92.25 85 MET A C 1
ATOM 701 O O . MET A 1 85 ? -9.652 6.105 -4.735 1.00 92.25 85 MET A O 1
ATOM 705 N N . SER A 1 86 ? -7.813 7.295 -5.254 1.00 92.38 86 SER A N 1
ATOM 706 C CA . SER A 1 86 ? -8.531 8.382 -5.931 1.00 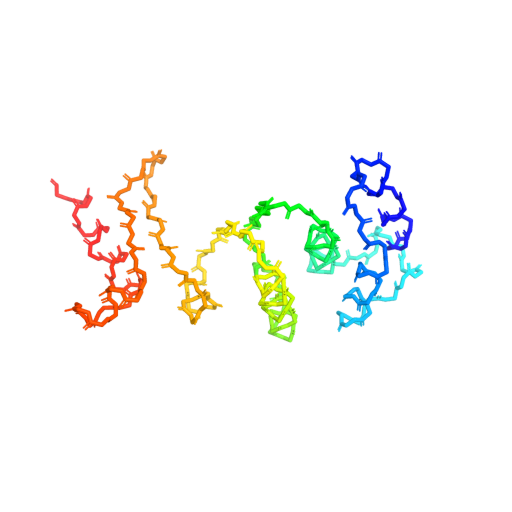92.38 86 SER A CA 1
ATOM 707 C C . SER A 1 86 ? -9.272 7.925 -7.194 1.00 92.38 86 SER A C 1
ATOM 709 O O . SER A 1 86 ? -10.311 8.491 -7.531 1.00 92.38 86 SER A O 1
ATOM 711 N N . ASP A 1 87 ? -8.824 6.831 -7.819 1.00 92.38 87 ASP A N 1
ATOM 712 C CA . ASP A 1 87 ? -9.524 6.171 -8.929 1.00 92.38 87 ASP A CA 1
ATOM 713 C C . ASP A 1 87 ? -10.776 5.383 -8.477 1.00 92.38 87 ASP A C 1
ATOM 715 O O . ASP A 1 87 ? -11.417 4.711 -9.288 1.00 92.38 87 ASP A O 1
ATOM 719 N N . GLY A 1 88 ? -11.123 5.411 -7.185 1.00 91.94 88 GLY A N 1
ATOM 720 C CA . GLY A 1 88 ? -12.282 4.713 -6.624 1.00 91.94 88 GLY A CA 1
ATOM 721 C C . GLY A 1 88 ? -12.050 3.223 -6.359 1.00 91.94 88 GLY A C 1
ATOM 722 O O . GLY A 1 88 ? -13.009 2.452 -6.295 1.00 91.94 88 GLY A O 1
ATOM 723 N N . ARG A 1 89 ? -10.788 2.793 -6.230 1.00 94.19 89 ARG A N 1
ATOM 724 C CA . ARG A 1 89 ? -10.424 1.395 -5.951 1.00 94.19 89 ARG A CA 1
ATOM 725 C C . ARG A 1 89 ? -10.296 1.153 -4.451 1.00 94.19 89 ARG A C 1
ATOM 727 O O . ARG A 1 89 ? -9.830 2.012 -3.707 1.00 94.19 89 ARG A O 1
ATOM 734 N N . THR A 1 90 ? -10.656 -0.048 -4.006 1.00 95.44 90 THR A N 1
ATOM 735 C CA . THR A 1 90 ? -10.476 -0.465 -2.611 1.00 95.44 90 THR A CA 1
ATOM 736 C C . THR A 1 90 ? -9.095 -1.082 -2.418 1.00 95.44 90 THR A C 1
ATOM 738 O O . THR A 1 90 ? -8.709 -1.992 -3.153 1.00 95.44 90 THR A O 1
ATOM 741 N N . ILE A 1 91 ? -8.367 -0.633 -1.397 1.00 95.94 91 ILE A N 1
ATOM 742 C CA . ILE A 1 91 ? -7.086 -1.217 -0.995 1.00 95.94 91 ILE A CA 1
ATOM 743 C C . ILE A 1 91 ? -7.237 -1.819 0.400 1.00 95.94 91 ILE A C 1
ATOM 745 O O . ILE A 1 91 ? -7.710 -1.162 1.322 1.00 95.94 91 ILE A O 1
ATOM 749 N N . ILE A 1 92 ? -6.813 -3.071 0.543 1.00 96.12 92 ILE A N 1
ATOM 750 C CA . ILE A 1 92 ? -6.603 -3.732 1.828 1.00 96.12 92 ILE A CA 1
ATOM 751 C C . ILE A 1 92 ? -5.096 -3.860 1.997 1.00 96.12 92 ILE A C 1
ATOM 753 O O . ILE A 1 92 ? -4.434 -4.480 1.166 1.00 96.12 92 ILE A O 1
ATOM 757 N N . LEU A 1 93 ? -4.546 -3.278 3.055 1.00 95.12 93 LEU A N 1
ATOM 758 C CA . LEU A 1 93 ? -3.120 -3.366 3.340 1.00 95.12 93 LEU A CA 1
ATOM 759 C C . LEU A 1 93 ? -2.881 -3.890 4.753 1.00 95.12 93 LEU A C 1
ATOM 761 O O . LEU A 1 93 ? -3.616 -3.547 5.678 1.00 95.12 93 LEU A O 1
ATOM 765 N N . SER A 1 94 ? -1.851 -4.717 4.908 1.00 93.00 94 SER A N 1
ATOM 766 C CA . SER A 1 94 ? -1.262 -5.039 6.208 1.00 93.00 94 SER A CA 1
ATOM 767 C C . SER A 1 94 ? -0.050 -4.135 6.438 1.00 93.00 94 SER A C 1
ATOM 769 O O . SER A 1 94 ? 0.716 -3.847 5.514 1.00 93.00 94 SER A O 1
ATOM 771 N N . SER A 1 95 ? 0.115 -3.650 7.665 1.00 89.25 95 SER A N 1
ATOM 772 C CA . SER A 1 95 ? 1.281 -2.861 8.057 1.00 89.25 95 SER A CA 1
ATOM 773 C C . SER A 1 95 ? 1.488 -2.954 9.563 1.00 89.25 95 SER A C 1
ATOM 775 O O . SER A 1 95 ? 0.544 -2.785 10.334 1.00 89.25 95 SER A O 1
ATOM 777 N N . HIS A 1 96 ? 2.732 -3.158 9.984 1.00 83.62 96 HIS A N 1
ATOM 778 C CA . HIS A 1 96 ? 3.176 -2.893 11.356 1.00 83.62 96 HIS A CA 1
ATOM 779 C C . HIS A 1 96 ? 3.598 -1.427 11.564 1.00 83.62 96 HIS A C 1
ATOM 781 O O . HIS A 1 96 ? 3.827 -1.000 12.695 1.00 83.62 96 HIS A O 1
ATOM 787 N N . LEU A 1 97 ? 3.699 -0.648 10.484 1.00 81.25 97 LEU A N 1
ATOM 788 C CA . LEU A 1 97 ? 4.006 0.780 10.495 1.00 81.25 97 LEU A CA 1
ATOM 789 C C . LEU A 1 97 ? 2.696 1.569 10.403 1.00 81.25 97 LEU A C 1
ATOM 791 O O . LEU A 1 97 ? 2.311 2.035 9.333 1.00 81.25 97 LEU A O 1
ATOM 795 N N . VAL A 1 98 ? 1.978 1.658 11.523 1.00 84.31 98 VAL A N 1
ATOM 796 C CA . VAL A 1 98 ? 0.659 2.314 11.597 1.00 84.31 98 VAL A CA 1
ATOM 797 C C . VAL A 1 98 ? 0.743 3.801 11.235 1.00 84.31 98 VAL A C 1
ATOM 799 O O . VAL A 1 98 ? -0.105 4.306 10.504 1.00 84.31 98 VAL A O 1
ATOM 802 N N . GLU A 1 99 ? 1.803 4.480 11.673 1.00 83.31 99 GLU A N 1
ATOM 803 C CA . GLU A 1 99 ? 2.021 5.914 11.431 1.00 83.31 99 GLU A CA 1
ATOM 804 C C . GLU A 1 99 ? 2.107 6.267 9.933 1.00 83.31 99 GLU A C 1
ATOM 806 O O . GLU A 1 99 ? 1.713 7.359 9.541 1.00 83.31 99 GLU A O 1
ATOM 811 N N . GLU A 1 100 ? 2.564 5.334 9.087 1.00 82.69 100 GLU A N 1
ATOM 812 C CA . GLU A 1 100 ? 2.711 5.526 7.631 1.00 82.69 100 GLU A CA 1
ATOM 813 C C . GLU A 1 100 ? 1.368 5.468 6.884 1.00 82.69 100 GLU A C 1
ATOM 815 O O . GLU A 1 100 ? 1.302 5.823 5.711 1.00 82.69 100 GLU A O 1
ATOM 820 N N . VAL A 1 101 ? 0.310 4.952 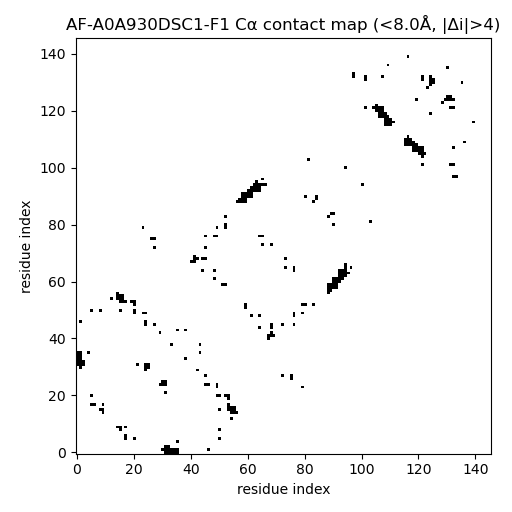7.522 1.00 89.19 101 VAL A N 1
ATOM 821 C CA . VAL A 1 101 ? -0.986 4.675 6.872 1.00 89.19 101 VAL A CA 1
ATOM 822 C C . VAL A 1 101 ? -2.157 5.407 7.519 1.00 89.19 101 VAL A C 1
ATOM 824 O O . VAL A 1 101 ? -3.193 5.615 6.890 1.00 89.19 101 VAL A O 1
ATOM 827 N N . GLU A 1 102 ? -2.004 5.823 8.773 1.00 89.50 102 GLU A N 1
ATOM 828 C CA . GLU A 1 102 ? -3.073 6.415 9.578 1.00 89.50 102 GLU A CA 1
ATOM 829 C C . GLU A 1 102 ? -3.663 7.699 8.974 1.00 89.50 102 GLU A C 1
ATOM 831 O O . GLU A 1 102 ? -4.834 8.005 9.192 1.00 89.50 102 GLU A O 1
ATOM 836 N N . SER A 1 103 ? -2.888 8.442 8.180 1.00 89.75 103 SER A N 1
ATOM 837 C CA . SER A 1 103 ? -3.338 9.690 7.554 1.00 89.75 103 SER A CA 1
ATOM 838 C C . SER A 1 103 ? -4.354 9.495 6.421 1.00 89.75 103 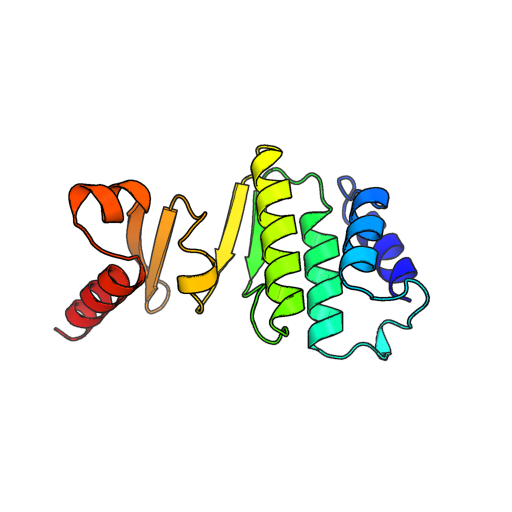SER A C 1
ATOM 840 O O . SER A 1 103 ? -5.064 10.448 6.099 1.00 89.75 103 SER A O 1
ATOM 842 N N . TYR A 1 104 ? -4.447 8.299 5.827 1.00 91.25 104 TYR A N 1
ATOM 843 C CA . TYR A 1 104 ? -5.310 8.034 4.666 1.00 91.25 104 TYR A CA 1
ATOM 844 C C . TYR A 1 104 ? -6.146 6.753 4.755 1.00 91.25 104 TYR A C 1
ATOM 846 O O . TYR A 1 104 ? -6.963 6.496 3.873 1.00 91.25 104 TYR A O 1
ATOM 854 N N . VAL A 1 105 ? -5.992 5.939 5.799 1.00 93.56 105 VAL A N 1
ATOM 855 C CA . VAL A 1 105 ? -6.840 4.758 6.004 1.00 93.56 105 VAL A CA 1
ATOM 856 C C . VAL A 1 105 ? -8.212 5.158 6.550 1.00 93.56 105 VAL A C 1
ATOM 858 O O . VAL A 1 105 ? -8.317 5.928 7.497 1.00 93.56 105 VAL A O 1
ATOM 861 N N . ASN A 1 106 ? -9.273 4.576 5.982 1.00 94.31 106 ASN A N 1
ATOM 862 C CA . ASN A 1 106 ? -10.644 4.777 6.466 1.00 94.31 106 ASN A CA 1
ATOM 863 C C . ASN A 1 106 ? -11.022 3.816 7.602 1.00 94.31 106 ASN A C 1
ATOM 865 O O . ASN A 1 106 ? -11.692 4.214 8.548 1.00 94.31 106 ASN A O 1
ATOM 869 N N . PHE A 1 107 ? -10.585 2.554 7.519 1.00 95.69 107 PHE A N 1
ATOM 870 C CA . PHE A 1 107 ? -10.927 1.507 8.485 1.00 95.69 107 PHE A CA 1
ATOM 871 C C . PHE A 1 107 ? -9.685 0.774 8.986 1.00 95.69 107 PHE A C 1
ATOM 873 O O . PHE A 1 107 ? -8.866 0.323 8.185 1.00 95.69 107 PHE A O 1
ATOM 880 N N . ALA A 1 108 ? -9.588 0.579 10.300 1.00 95.06 108 ALA A N 1
ATOM 881 C CA . ALA A 1 108 ? -8.544 -0.218 10.934 1.00 95.06 108 ALA A CA 1
ATOM 882 C C . ALA A 1 108 ? -9.122 -1.544 11.447 1.00 95.06 108 ALA A C 1
ATOM 884 O O . ALA A 1 108 ? -10.062 -1.559 12.242 1.00 95.06 108 ALA A O 1
ATOM 885 N N . LEU A 1 109 ? -8.556 -2.666 10.995 1.00 95.06 109 LEU A N 1
ATOM 886 C CA . LEU A 1 109 ? -8.915 -4.007 11.456 1.00 95.06 109 LEU A CA 1
ATOM 887 C C . LEU A 1 109 ? -7.792 -4.550 12.342 1.00 95.06 109 LEU A C 1
ATOM 889 O O . LEU A 1 109 ? -6.652 -4.678 11.899 1.00 95.06 109 LEU A O 1
ATOM 893 N N . PHE A 1 110 ? -8.118 -4.906 13.581 1.00 93.12 110 PHE A N 1
ATOM 894 C CA . PHE A 1 110 ? -7.152 -5.391 14.563 1.00 93.12 110 PHE A CA 1
ATOM 895 C C . PHE A 1 110 ? -7.250 -6.905 14.690 1.00 93.12 110 PHE A C 1
ATOM 897 O O . PHE A 1 110 ? -8.295 -7.425 15.077 1.00 93.12 110 PHE A O 1
ATOM 904 N N . PHE A 1 111 ? -6.162 -7.615 14.400 1.00 90.94 111 PHE A N 1
ATOM 905 C CA . PHE A 1 111 ? -6.100 -9.072 14.494 1.00 90.94 111 PHE A CA 1
ATOM 906 C C . PHE A 1 111 ? -5.156 -9.526 15.607 1.00 90.94 111 PHE A C 1
ATOM 908 O O . PHE A 1 111 ? -4.098 -8.936 15.807 1.00 90.94 111 PHE A O 1
ATOM 915 N N . ASN A 1 112 ? -5.517 -10.613 16.287 1.00 89.12 112 ASN A N 1
ATOM 916 C CA . ASN A 1 112 ? -4.640 -11.337 17.202 1.00 89.12 112 ASN A CA 1
ATOM 917 C C . ASN A 1 112 ? -4.916 -12.844 17.119 1.00 89.12 112 ASN A C 1
ATOM 919 O O . ASN A 1 112 ? -6.074 -13.255 17.117 1.00 89.12 112 ASN A O 1
ATOM 923 N N . GLU A 1 113 ? -3.862 -13.657 17.013 1.00 90.62 113 GLU A N 1
ATOM 924 C CA . GLU A 1 113 ? -3.947 -15.129 16.916 1.00 90.62 113 GLU A CA 1
ATOM 925 C C . GLU A 1 113 ? -4.999 -15.637 15.904 1.00 90.62 113 GLU A C 1
ATOM 927 O O . GLU A 1 113 ? -5.763 -16.569 16.157 1.00 90.62 113 GLU A O 1
ATOM 932 N N . GLY A 1 114 ? -5.075 -14.988 14.737 1.00 91.00 114 GLY A N 1
ATOM 933 C CA . GLY A 1 114 ? -6.023 -15.347 13.675 1.00 91.00 114 GLY A CA 1
ATOM 934 C C . GLY A 1 114 ? -7.477 -14.930 13.934 1.00 91.00 114 GLY A C 1
ATOM 935 O O . GLY A 1 114 ? -8.360 -15.309 13.167 1.00 91.00 114 GLY A O 1
ATOM 936 N N . ARG A 1 115 ? -7.747 -14.143 14.982 1.00 92.62 115 ARG A N 1
ATOM 937 C CA . ARG A 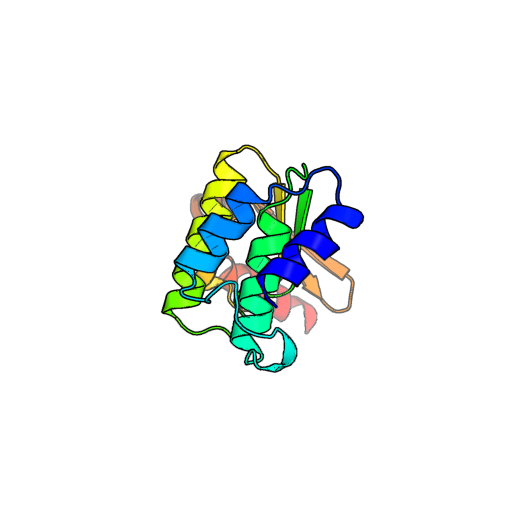1 115 ? -9.075 -13.606 15.303 1.00 92.62 115 ARG A CA 1
ATOM 938 C C . ARG A 1 115 ? -9.113 -12.097 15.113 1.00 92.62 115 ARG A C 1
ATOM 940 O O . ARG A 1 115 ? -8.183 -11.398 15.504 1.00 92.62 115 ARG A O 1
ATOM 947 N N . LEU A 1 116 ? -10.211 -11.602 14.549 1.00 93.69 116 LEU A N 1
ATOM 948 C CA . LEU A 1 116 ? -10.505 -10.173 14.503 1.00 93.69 116 LEU A CA 1
ATOM 949 C C . LEU A 1 116 ? -10.953 -9.721 15.899 1.00 93.69 116 LEU A C 1
ATOM 951 O O . LEU A 1 116 ? -11.967 -10.198 16.406 1.00 93.69 116 LEU A O 1
ATOM 955 N N . LEU A 1 117 ? -10.191 -8.821 16.513 1.00 94.25 117 LEU A N 1
ATOM 956 C CA . LEU A 1 117 ? -10.496 -8.228 17.814 1.00 94.25 117 LEU A CA 1
ATOM 957 C C . LEU A 1 117 ? -11.458 -7.045 17.688 1.00 94.25 117 LEU A C 1
ATOM 959 O O . LEU A 1 117 ? -12.360 -6.895 18.508 1.00 94.25 117 LEU A O 1
ATOM 963 N N . ALA A 1 118 ? -11.248 -6.196 16.680 1.00 94.19 118 ALA A N 1
ATOM 964 C CA . ALA A 1 118 ? -12.059 -5.010 16.434 1.00 94.19 118 ALA A CA 1
ATOM 965 C C . ALA A 1 118 ? -11.928 -4.538 14.981 1.00 94.19 118 ALA A C 1
ATOM 967 O O . ALA A 1 118 ? -10.912 -4.774 14.325 1.00 94.19 118 ALA A O 1
ATOM 968 N N . MET A 1 119 ? -12.952 -3.828 14.519 1.00 95.94 119 MET A N 1
ATOM 969 C CA . MET A 1 119 ? -12.930 -3.011 13.311 1.00 95.94 119 MET A CA 1
ATOM 970 C C . MET A 1 119 ? -13.348 -1.604 13.723 1.00 95.94 119 MET A C 1
ATOM 972 O O . MET A 1 119 ? -14.389 -1.443 14.354 1.00 95.94 119 MET A O 1
ATOM 976 N N . GLU A 1 120 ? -12.534 -0.611 13.393 1.00 95.44 120 GLU A N 1
ATOM 977 C CA . GLU A 1 120 ? -12.755 0.781 13.781 1.00 95.44 120 GLU A CA 1
ATOM 978 C C . GLU A 1 120 ? -12.798 1.655 12.529 1.00 95.44 120 GLU A C 1
ATOM 980 O O . GLU A 1 120 ? -11.977 1.486 11.623 1.00 95.44 120 GLU A O 1
ATOM 985 N N . ASP A 1 121 ? -13.739 2.595 12.493 1.00 96.62 121 ASP A N 1
ATOM 986 C CA . ASP A 1 121 ? -13.660 3.748 11.601 1.00 96.62 121 ASP A CA 1
ATOM 987 C C . ASP A 1 121 ? -12.600 4.705 12.166 1.00 96.62 121 ASP A C 1
ATOM 989 O O . ASP A 1 121 ? -12.669 5.117 13.327 1.00 96.62 121 ASP A O 1
ATOM 993 N N . VAL A 1 122 ? -11.569 5.000 11.373 1.00 95.19 122 VAL A N 1
ATOM 994 C CA . VAL A 1 122 ? -10.412 5.786 11.827 1.00 95.19 122 VAL A CA 1
ATOM 995 C C . VAL A 1 122 ? -10.805 7.233 12.112 1.00 95.19 122 VAL A C 1
ATOM 997 O O . VAL A 1 122 ? -10.272 7.842 13.042 1.00 95.19 122 VAL A O 1
ATOM 1000 N N . GLU A 1 123 ? -11.756 7.779 11.357 1.00 94.06 123 GLU A N 1
ATOM 1001 C CA . GLU A 1 123 ? -12.227 9.144 11.563 1.00 94.06 123 GLU A CA 1
ATOM 1002 C C . GLU A 1 123 ? -13.056 9.233 12.846 1.00 94.06 123 GLU A C 1
ATOM 1004 O O . GLU A 1 123 ? -12.841 10.135 13.655 1.00 94.06 123 GLU A O 1
ATOM 1009 N N . GLU A 1 124 ? -13.936 8.262 13.105 1.00 94.81 124 GLU A N 1
ATOM 1010 C CA . GLU A 1 124 ? -14.688 8.203 14.365 1.00 94.81 124 GLU A CA 1
ATOM 1011 C C . GLU A 1 124 ? -13.764 7.997 15.576 1.00 94.81 124 GLU A C 1
ATOM 1013 O O . GLU A 1 124 ? -13.919 8.662 16.606 1.00 94.81 124 GLU A O 1
ATOM 1018 N N . LEU A 1 125 ? -12.766 7.116 15.453 1.00 94.19 125 LEU A N 1
ATOM 1019 C CA . LEU A 1 125 ? -11.778 6.861 16.502 1.00 94.19 125 LEU A CA 1
ATOM 1020 C C . LEU A 1 125 ? -11.036 8.149 16.899 1.00 94.19 125 LEU A C 1
ATOM 1022 O O . LEU A 1 125 ? -10.861 8.429 18.091 1.00 94.19 125 LEU A O 1
ATOM 1026 N N . ARG A 1 126 ? -10.663 8.966 15.911 1.00 93.19 126 ARG A N 1
ATOM 1027 C CA . ARG A 1 126 ? -9.987 10.250 16.130 1.00 93.19 126 ARG A CA 1
ATOM 1028 C C . ARG A 1 126 ? -10.941 11.317 16.657 1.00 93.19 126 ARG A C 1
ATOM 1030 O O . ARG A 1 126 ? -10.652 11.933 17.681 1.00 93.19 126 ARG A O 1
ATOM 1037 N N . SER A 1 127 ? -12.072 11.522 15.993 1.00 93.62 127 SER A N 1
ATOM 1038 C CA . SER A 1 127 ? -12.973 12.648 16.260 1.00 93.62 127 SER A CA 1
ATOM 1039 C C . SER A 1 127 ? -13.826 12.462 17.519 1.00 93.62 127 SER A C 1
ATOM 1041 O O . SER A 1 127 ? -14.027 13.419 18.266 1.00 93.62 127 SER A O 1
ATOM 1043 N N . SER A 1 128 ? -14.292 11.243 17.804 1.00 91.69 128 SER A N 1
ATOM 1044 C CA . SER A 1 128 ? -15.161 10.965 18.958 1.00 91.69 128 SER A CA 1
ATOM 1045 C C . SER A 1 128 ? -14.382 10.555 20.206 1.00 91.69 128 SER A C 1
ATOM 1047 O O . SER A 1 128 ? -14.774 10.902 21.320 1.00 91.69 128 SER A O 1
ATOM 1049 N N . ARG A 1 129 ? -13.292 9.791 20.043 1.00 89.88 129 ARG A N 1
ATOM 1050 C CA . ARG A 1 129 ? -12.531 9.222 21.172 1.00 89.88 129 ARG A CA 1
ATOM 1051 C C . ARG A 1 129 ? -11.192 9.915 21.419 1.00 89.88 129 ARG A C 1
ATOM 1053 O O . ARG A 1 129 ? -10.604 9.689 22.474 1.00 89.88 129 ARG A O 1
ATOM 1060 N N . GLY A 1 130 ? -10.712 10.749 20.492 1.00 93.19 130 GLY A N 1
ATOM 1061 C CA . GLY A 1 130 ? -9.403 11.399 20.603 1.00 93.19 130 GLY A CA 1
ATOM 1062 C C . GLY A 1 130 ? -8.236 10.409 20.587 1.00 93.19 130 GLY A C 1
ATOM 1063 O O . GLY A 1 130 ? -7.193 10.700 21.166 1.00 93.19 130 GLY A O 1
ATOM 1064 N N . MET A 1 131 ? -8.424 9.227 19.991 1.00 93.31 131 MET A N 1
ATOM 1065 C CA . MET A 1 131 ? -7.440 8.143 19.986 1.00 93.31 131 MET A CA 1
ATOM 1066 C C . MET A 1 131 ? -6.831 7.969 18.595 1.00 93.31 131 MET A C 1
ATOM 1068 O O . MET A 1 131 ? -7.524 8.112 17.588 1.00 93.31 131 MET A O 1
ATOM 1072 N N . SER A 1 132 ? -5.547 7.613 18.544 1.00 93.38 132 SER A N 1
ATOM 1073 C CA . SER A 1 132 ? -4.917 7.088 17.327 1.00 93.38 132 SER A CA 1
ATOM 1074 C C . SER A 1 132 ? -5.221 5.598 17.138 1.00 93.38 132 SER A C 1
ATOM 1076 O O . SER A 1 132 ? -5.607 4.895 18.083 1.00 93.38 132 SER A O 1
ATOM 1078 N N . ILE A 1 133 ? -4.965 5.074 15.936 1.00 93.38 133 ILE A N 1
ATOM 1079 C CA . ILE A 1 133 ? -4.977 3.621 15.677 1.00 93.38 133 ILE A CA 1
ATOM 1080 C C . ILE A 1 133 ? -4.014 2.9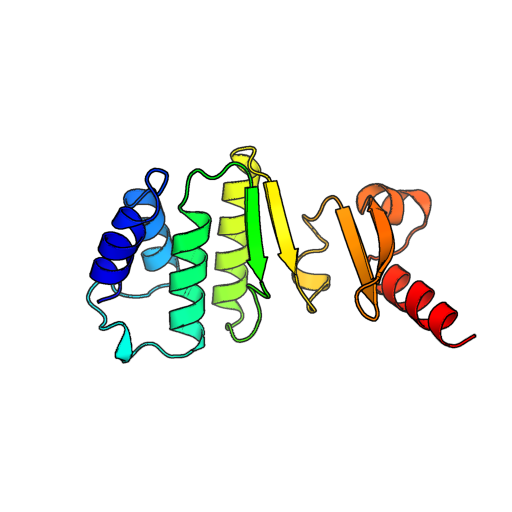11 16.642 1.00 93.38 133 ILE A C 1
ATOM 1082 O O . ILE A 1 133 ? -4.329 1.847 17.183 1.00 93.38 133 ILE A O 1
ATOM 1086 N N . THR A 1 134 ? -2.858 3.522 16.911 1.00 90.88 134 THR A N 1
ATOM 1087 C CA . THR A 1 134 ? -1.848 2.977 17.824 1.00 90.88 134 THR A CA 1
ATOM 1088 C C . THR A 1 134 ? -2.352 2.918 19.269 1.00 90.88 134 THR A C 1
ATOM 1090 O O . THR A 1 134 ? -2.126 1.922 19.961 1.00 90.88 134 THR A O 1
ATOM 1093 N N . ASP A 1 135 ? -3.071 3.938 19.739 1.00 92.62 135 ASP A N 1
ATOM 1094 C CA . ASP A 1 135 ? -3.664 3.934 21.084 1.00 92.62 135 ASP A CA 1
ATOM 1095 C C . ASP A 1 135 ? -4.716 2.838 21.217 1.00 92.62 135 ASP A C 1
ATOM 1097 O O . ASP A 1 135 ? -4.741 2.103 22.209 1.00 92.62 135 ASP A O 1
ATOM 1101 N N . ARG A 1 136 ? -5.543 2.673 20.180 1.00 92.88 136 ARG A N 1
ATOM 1102 C CA . ARG A 1 136 ? -6.551 1.617 20.139 1.00 92.88 136 ARG A CA 1
ATOM 1103 C C . ARG A 1 136 ? -5.931 0.224 20.131 1.00 92.88 136 ARG A C 1
ATOM 1105 O O . ARG A 1 136 ? -6.416 -0.661 20.835 1.00 92.88 136 ARG A O 1
ATOM 1112 N N . TYR A 1 137 ? -4.831 0.035 19.404 1.00 89.62 137 TYR A N 1
ATOM 1113 C CA . TYR A 1 137 ? -4.090 -1.224 19.412 1.00 89.62 137 TYR A CA 1
ATOM 1114 C C . TYR A 1 137 ? -3.580 -1.586 20.814 1.00 89.62 137 TYR A C 1
ATOM 1116 O O . TYR A 1 137 ? -3.768 -2.716 21.267 1.00 89.62 137 TYR A O 1
ATOM 1124 N N . ARG A 1 138 ? -2.991 -0.621 21.538 1.00 89.12 138 ARG A N 1
ATOM 1125 C CA . ARG A 1 138 ? -2.505 -0.827 22.917 1.00 89.12 138 ARG A CA 1
ATOM 1126 C C . ARG A 1 138 ? -3.634 -1.203 23.876 1.00 89.12 138 ARG A C 1
ATOM 1128 O O . ARG A 1 138 ? -3.459 -2.103 24.693 1.00 89.12 138 ARG A O 1
ATOM 1135 N N . GLU A 1 139 ? -4.789 -0.548 23.758 1.00 91.56 139 GLU A N 1
ATOM 1136 C CA . GLU A 1 139 ? -5.980 -0.855 24.562 1.00 91.56 139 GLU A CA 1
ATOM 1137 C C . GLU A 1 139 ? -6.457 -2.299 24.342 1.00 91.56 139 GLU A C 1
ATOM 1139 O O . GLU A 1 139 ? -6.779 -3.004 25.298 1.00 91.56 139 GLU A O 1
ATOM 1144 N N . LEU A 1 140 ? -6.484 -2.755 23.086 1.00 90.19 140 LEU A N 1
ATOM 1145 C CA . LEU A 1 140 ? -6.918 -4.106 22.735 1.00 90.19 140 LEU A CA 1
ATOM 1146 C C . LEU A 1 140 ? -5.936 -5.173 23.227 1.00 90.19 140 LEU A C 1
ATOM 1148 O O . LEU A 1 140 ? -6.379 -6.180 23.770 1.00 90.19 140 LEU A O 1
ATOM 1152 N N . LEU A 1 141 ? -4.624 -4.947 23.107 1.00 82.25 141 LEU A N 1
ATOM 1153 C CA . LEU A 1 141 ? -3.615 -5.877 23.629 1.00 82.25 141 LEU A CA 1
ATOM 1154 C C . LEU A 1 141 ? -3.641 -5.980 25.157 1.00 82.25 141 LEU A C 1
ATOM 1156 O O . LEU A 1 141 ? -3.496 -7.077 25.691 1.00 82.25 141 LEU A O 1
ATOM 1160 N N . GLY A 1 142 ? -3.871 -4.865 25.858 1.00 79.50 142 GLY A N 1
ATOM 1161 C CA . GLY A 1 142 ? -4.003 -4.866 27.317 1.00 79.50 142 GLY A CA 1
ATOM 1162 C C . GLY A 1 142 ? -5.141 -5.759 27.824 1.00 79.50 142 GLY A C 1
ATOM 1163 O O . GLY A 1 142 ? -5.021 -6.335 28.897 1.00 79.50 142 GLY A O 1
ATOM 1164 N N . ARG A 1 143 ? -6.205 -5.935 27.029 1.00 63.38 143 ARG A N 1
ATOM 1165 C CA . ARG A 1 143 ? -7.360 -6.797 27.347 1.00 63.38 143 ARG A CA 1
ATOM 1166 C C . ARG A 1 143 ? -7.159 -8.276 27.020 1.00 63.38 143 ARG A C 1
ATOM 1168 O O . ARG A 1 143 ? -7.939 -9.097 27.475 1.00 63.38 143 ARG A O 1
ATOM 1175 N N . VAL A 1 144 ? -6.169 -8.621 26.197 1.00 59.06 144 VAL A N 1
ATOM 1176 C CA . VAL A 1 144 ? -5.872 -10.020 25.829 1.00 59.06 144 VAL A CA 1
ATOM 1177 C C . VAL A 1 144 ? -5.114 -10.741 26.955 1.00 59.06 144 VAL A C 1
ATOM 1179 O O . VAL A 1 144 ? -5.103 -11.967 26.998 1.00 59.06 144 VAL A O 1
ATOM 1182 N N . GLY A 1 145 ? -4.475 -9.987 27.857 1.00 56.53 145 GLY A N 1
ATOM 1183 C CA . GLY A 1 145 ? -3.715 -10.515 28.994 1.00 56.53 145 GLY A CA 1
ATOM 1184 C C . GLY A 1 145 ? -4.505 -10.705 30.296 1.00 56.53 145 GLY A C 1
ATOM 1185 O O . GLY A 1 145 ? -3.887 -11.082 31.291 1.00 56.53 145 GLY A O 1
ATOM 1186 N N . GLU A 1 146 ? -5.815 -10.431 30.299 1.00 44.72 146 GLU A N 1
ATOM 1187 C CA . GLU A 1 146 ? -6.756 -10.703 31.406 1.00 44.72 146 GLU A CA 1
ATOM 1188 C C . GLU A 1 146 ? -7.618 -11.936 31.098 1.00 44.72 146 GLU A C 1
ATOM 1190 O O . GLU A 1 146 ? -7.823 -12.750 32.028 1.00 44.72 146 GLU A O 1
#

pLDDT: mean 91.8, std 7.09, range [44.72, 97.88]

Radius of gyration: 17.36 Å; Cα contacts (8 Å, |Δi|>4): 165; chains: 1; bounding box: 35×28×51 Å

Organism: NCBI:txid1501329

InterPro domains:
  IPR003959 ATPase, AAA-type, core [PF13304] (34-100)
  IPR027417 P-loop containing nucleoside triphosphate hydrolase [G3DSA:3.40.50.300] (4-140)
  IPR027417 P-loop containing nucleoside triphosphate hydrolase [SSF52540] (25-131)
  IPR051782 ABC Transporter Superfamily, Various Functions [PTHR42939] (1-129)

Sequence (146 aa):
TVGEFGEYYKTFFKDFDEIRYKSWVERMKIPFRTPFKVLSSGMDKKVRVAATLAREAKVLILDEPFNGVDLLAREEIEKMILEVMSDGRTIILSSHLVEEVESYVNFALFFNEGRLLAMEDVEELRSSRGMSITDRYRELLGRVGE

Solvent-accessible surface area (backbone atoms only — not comparable to full-atom values): 8556 Å² total; per-residue (Å²): 56,47,47,54,49,53,59,54,49,42,77,79,34,90,51,47,37,65,68,54,25,50,55,46,34,50,74,70,71,47,63,48,79,43,52,58,90,74,49,52,75,42,54,47,49,50,51,51,51,34,51,61,66,25,32,73,52,67,66,44,79,39,78,43,79,60,68,78,50,56,72,74,57,40,57,53,50,50,52,51,51,52,53,46,42,72,73,74,31,46,76,48,71,48,65,93,59,56,85,84,43,62,90,78,51,62,68,49,75,42,73,56,97,95,38,81,77,47,76,40,51,43,62,55,39,36,74,76,67,72,38,52,74,66,54,52,50,53,56,55,55,65,60,72,79,111